Protein AF-A0A7Y3IX64-F1 (afdb_monomer_lite)

pLDDT: mean 91.42, std 7.82, range [46.12, 97.69]

Sequence (110 aa):
LGLHYGEWALLREVRLCVHGIAWIEARSVIPRRALATWARPLYRLGSQPLGALLFRMPHIKRHGLLVRQDPRGHWSRFSLFGPPDGPPIRVQETYLPALEHFLSARRTSA

Secondary structure (DSSP, 8-state):
--PPTT--EEEEEEEEEETTEEEEEEEEEEEHHHHTTTTGGGGG-TTS-HHHHHHT-TT-EEEEEEEEE-TTS-EEEEEEEE-TTSPPEEEEEEE-HHHHHHHHHHHTT-

Radius of gyration: 15.55 Å; chains: 1; bounding box: 38×29×42 Å

Foldseek 3Di:
DPDDPPFDWDWDWDFDDDPNHGFKIKIKTGGPQNCVPVCVVVVPCVPPDPVVVLVVDPQKDWPDWDWDADPVRWIKIWIWIDGPPGDTMIMIITGDVVNVVVVVVVVVVD

Structure (mmCIF, N/CA/C/O backbone):
data_AF-A0A7Y3IX64-F1
#
_entry.id   AF-A0A7Y3IX64-F1
#
loop_
_atom_site.group_PDB
_atom_site.id
_atom_site.type_symbol
_atom_site.label_atom_id
_atom_site.label_alt_id
_atom_site.label_comp_id
_atom_site.label_asym_id
_atom_site.label_entity_id
_atom_site.label_seq_id
_atom_site.pdbx_PDB_ins_code
_atom_site.Cartn_x
_atom_site.Cartn_y
_atom_site.Cartn_z
_atom_site.occupancy
_atom_site.B_iso_or_equiv
_atom_site.auth_seq_id
_atom_site.auth_comp_id
_atom_site.auth_asym_id
_atom_site.auth_atom_id
_atom_site.pdbx_PDB_model_num
ATOM 1 N N . LEU A 1 1 ? 11.810 2.850 -2.552 1.00 80.94 1 LEU A N 1
ATOM 2 C CA . LEU A 1 1 ? 11.113 3.028 -3.851 1.00 80.94 1 LEU A CA 1
ATOM 3 C C . LEU A 1 1 ? 12.060 3.249 -5.027 1.00 80.94 1 LEU A C 1
ATOM 5 O O . LEU A 1 1 ? 11.557 3.222 -6.142 1.00 80.94 1 LEU A O 1
ATOM 9 N N . GLY A 1 2 ? 13.376 3.431 -4.811 1.00 81.25 2 GLY A N 1
ATOM 10 C CA . GLY A 1 2 ? 14.352 3.687 -5.882 1.00 81.25 2 GLY A CA 1
ATOM 11 C C . GLY A 1 2 ? 13.950 4.860 -6.775 1.00 81.25 2 GLY A C 1
ATOM 12 O O . GLY A 1 2 ? 13.997 4.724 -7.989 1.00 81.25 2 GLY A O 1
ATOM 13 N N . LEU A 1 3 ? 13.429 5.922 -6.154 1.00 85.75 3 LEU A N 1
ATOM 14 C CA . LEU A 1 3 ? 13.113 7.180 -6.819 1.00 85.75 3 LEU A CA 1
ATOM 15 C C . LEU A 1 3 ? 14.343 8.076 -6.708 1.00 85.75 3 LEU A C 1
ATOM 17 O O . LEU A 1 3 ? 14.893 8.204 -5.611 1.00 85.75 3 LEU A O 1
ATOM 21 N N . HIS A 1 4 ? 14.746 8.685 -7.813 1.00 86.69 4 HIS A N 1
ATOM 22 C CA . HIS A 1 4 ? 15.762 9.729 -7.828 1.00 86.69 4 HIS A CA 1
ATOM 23 C C . HIS A 1 4 ? 15.120 11.100 -7.585 1.00 86.69 4 HIS A C 1
ATOM 25 O O . HIS A 1 4 ? 13.919 11.298 -7.789 1.00 86.69 4 HIS A O 1
ATOM 31 N N . TYR A 1 5 ? 15.921 12.058 -7.119 1.00 88.44 5 TYR A N 1
ATOM 32 C CA . TYR A 1 5 ? 15.458 13.433 -6.958 1.00 88.44 5 TYR A CA 1
ATOM 33 C C . TYR A 1 5 ? 14.954 13.985 -8.302 1.00 88.44 5 TYR A C 1
ATOM 35 O O . TYR A 1 5 ? 15.583 13.772 -9.336 1.00 88.44 5 TYR A O 1
ATOM 43 N N . GLY A 1 6 ? 13.800 14.658 -8.290 1.00 88.06 6 GLY A N 1
ATOM 44 C CA . GLY A 1 6 ? 13.149 15.176 -9.499 1.00 88.06 6 GLY A CA 1
ATOM 45 C C . GLY A 1 6 ? 12.316 14.155 -10.287 1.00 88.06 6 GLY A C 1
ATOM 46 O O . GLY A 1 6 ? 11.686 14.526 -11.277 1.00 88.06 6 GLY A O 1
ATOM 47 N N . GLU A 1 7 ? 12.253 12.885 -9.869 1.00 90.06 7 GLU A N 1
ATOM 48 C CA . GLU A 1 7 ? 11.381 11.909 -10.524 1.00 90.06 7 GLU A CA 1
ATOM 49 C C . GLU A 1 7 ? 9.913 12.038 -10.109 1.00 90.06 7 GLU A C 1
ATOM 51 O O . GLU A 1 7 ? 9.563 12.125 -8.930 1.00 90.06 7 GLU A O 1
ATOM 56 N N . TRP A 1 8 ? 9.031 11.936 -11.103 1.00 91.44 8 TRP A N 1
ATOM 57 C CA . TRP A 1 8 ? 7.590 11.910 -10.894 1.00 91.44 8 TRP A CA 1
ATOM 58 C C . TRP A 1 8 ? 7.096 10.527 -10.454 1.00 91.44 8 TRP A C 1
ATOM 60 O O . TRP A 1 8 ? 7.500 9.480 -10.975 1.00 91.44 8 TRP A O 1
ATOM 70 N N . ALA A 1 9 ? 6.136 10.532 -9.536 1.00 94.69 9 ALA A N 1
ATOM 71 C CA . ALA A 1 9 ? 5.359 9.364 -9.154 1.00 94.69 9 ALA A CA 1
ATOM 72 C C . ALA A 1 9 ? 3.877 9.735 -9.121 1.00 94.69 9 ALA A C 1
ATOM 74 O O . ALA A 1 9 ? 3.512 10.831 -8.698 1.00 94.69 9 ALA A O 1
ATOM 75 N N . LEU A 1 10 ? 3.017 8.806 -9.532 1.00 94.00 10 LEU A N 1
ATOM 76 C CA . LEU A 1 10 ? 1.588 8.950 -9.310 1.00 94.00 10 LEU A CA 1
ATOM 77 C C . LEU A 1 10 ? 1.305 8.722 -7.828 1.00 94.00 10 LEU A C 1
ATOM 79 O O . LEU A 1 10 ? 1.637 7.672 -7.267 1.00 94.00 10 LEU A O 1
ATOM 83 N N . LEU A 1 11 ? 0.657 9.706 -7.220 1.00 94.56 11 LEU A N 1
ATOM 84 C CA . LEU A 1 11 ? 0.083 9.586 -5.898 1.00 94.56 11 LEU A CA 1
ATOM 85 C C . LEU A 1 11 ? -1.408 9.279 -6.028 1.00 94.56 11 LEU A C 1
ATOM 87 O O . LEU A 1 11 ? -2.131 9.987 -6.723 1.00 94.56 11 LEU A O 1
ATOM 91 N N . ARG A 1 12 ? -1.869 8.236 -5.340 1.00 93.38 12 ARG A N 1
ATOM 92 C CA . ARG A 1 12 ? -3.288 7.886 -5.272 1.00 93.38 12 ARG A CA 1
ATOM 93 C C . ARG A 1 12 ? -3.729 7.781 -3.820 1.00 93.38 12 ARG A C 1
ATOM 95 O O . ARG A 1 12 ? -3.211 6.940 -3.088 1.00 93.38 12 ARG A O 1
ATOM 102 N N . GLU A 1 13 ? -4.712 8.583 -3.438 1.00 95.19 13 GLU A N 1
ATOM 103 C CA . GLU A 1 13 ? -5.317 8.591 -2.104 1.00 95.19 13 GLU A CA 1
ATOM 104 C C . GLU A 1 13 ? -6.782 8.177 -2.198 1.00 95.19 13 GLU A C 1
ATOM 106 O O . GLU A 1 13 ? -7.505 8.648 -3.073 1.00 95.19 13 GLU A O 1
ATOM 111 N N . VAL A 1 14 ? -7.216 7.271 -1.324 1.00 94.81 14 VAL A N 1
ATOM 112 C CA . VAL A 1 14 ? -8.620 6.862 -1.218 1.00 94.81 14 VAL A CA 1
ATOM 113 C C . VAL A 1 14 ? -9.028 6.587 0.210 1.00 94.81 14 VAL A C 1
ATOM 115 O O . VAL A 1 14 ? -8.202 6.274 1.065 1.00 94.81 14 VAL A O 1
ATOM 118 N N . ARG A 1 15 ? -10.340 6.622 0.423 1.00 95.38 15 ARG A N 1
ATOM 119 C CA . ARG A 1 15 ? -10.992 6.130 1.627 1.00 95.38 15 ARG A CA 1
ATOM 120 C C . ARG A 1 15 ? -11.770 4.868 1.299 1.00 95.38 15 ARG A C 1
ATOM 122 O O . ARG A 1 15 ? -12.501 4.833 0.312 1.00 95.38 15 ARG A O 1
ATOM 129 N N . LEU A 1 16 ? -11.594 3.836 2.114 1.00 94.25 16 LEU A N 1
ATOM 130 C CA . LEU A 1 16 ? -12.454 2.662 2.097 1.00 94.25 16 LEU A CA 1
ATOM 131 C C . LEU A 1 16 ? -13.518 2.891 3.162 1.00 94.25 16 LEU A C 1
ATOM 133 O O . LEU A 1 16 ? -13.191 3.007 4.346 1.00 94.25 16 LEU A O 1
ATOM 137 N N . CYS A 1 17 ? -14.768 3.003 2.723 1.00 95.06 17 CYS A N 1
ATOM 138 C CA . CYS A 1 17 ? -15.886 3.351 3.585 1.00 95.06 17 CYS A CA 1
ATOM 139 C C . CYS A 1 17 ? -16.840 2.170 3.770 1.00 95.06 17 CYS A C 1
ATOM 141 O O . CYS A 1 17 ? -17.117 1.436 2.823 1.00 95.06 17 CYS A O 1
ATOM 143 N N . VAL A 1 18 ? -17.395 2.047 4.973 1.00 95.44 18 VAL A N 1
ATOM 144 C CA . VAL A 1 18 ? -18.517 1.160 5.297 1.00 95.44 18 VAL A CA 1
ATOM 145 C C . VAL A 1 18 ? -19.669 2.052 5.748 1.00 95.44 18 VAL A C 1
ATOM 147 O O . VAL A 1 18 ? -19.487 2.889 6.627 1.00 95.44 18 VAL A O 1
ATOM 150 N N . HIS A 1 19 ? -20.830 1.931 5.099 1.00 95.25 19 HIS A N 1
ATOM 151 C CA . HIS A 1 19 ? -21.991 2.808 5.329 1.00 95.25 19 HIS A CA 1
ATOM 152 C C . HIS A 1 19 ? -21.650 4.313 5.294 1.00 95.25 19 HIS A C 1
ATOM 154 O O . HIS A 1 19 ? -22.109 5.091 6.121 1.00 95.25 19 HIS A O 1
ATOM 160 N N . GLY A 1 20 ? -20.792 4.727 4.355 1.00 95.38 20 GLY A N 1
ATOM 161 C CA . GLY A 1 20 ? -20.357 6.124 4.216 1.00 95.38 20 GLY A CA 1
ATOM 162 C C . GLY A 1 20 ? -19.299 6.583 5.228 1.00 95.38 20 GLY A C 1
ATOM 163 O O . GLY A 1 20 ? -18.712 7.646 5.045 1.00 95.38 20 GLY A O 1
ATOM 164 N N . ILE A 1 21 ? -18.978 5.772 6.239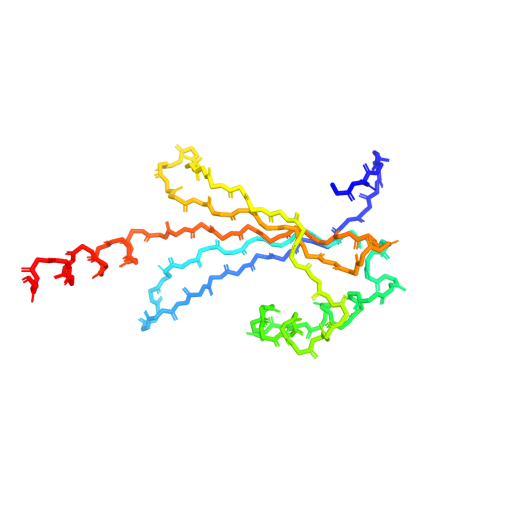 1.00 97.19 21 ILE A N 1
ATOM 165 C CA . ILE A 1 21 ? -17.966 6.082 7.252 1.00 97.19 21 ILE A CA 1
ATOM 166 C C . ILE A 1 21 ? -16.620 5.528 6.796 1.00 97.19 21 ILE A C 1
ATOM 168 O O . ILE A 1 21 ? -16.505 4.343 6.487 1.00 97.19 21 ILE A O 1
ATOM 172 N N . ALA A 1 22 ? -15.587 6.367 6.767 1.00 96.69 22 ALA A N 1
ATOM 173 C CA . ALA A 1 22 ? -14.242 5.941 6.401 1.00 96.69 22 ALA A CA 1
ATOM 174 C C . ALA A 1 22 ? -13.643 5.033 7.483 1.00 96.69 22 ALA A C 1
ATOM 176 O O . ALA A 1 22 ? -13.584 5.392 8.657 1.00 96.69 22 ALA A O 1
ATOM 177 N N . TRP A 1 23 ? -13.184 3.855 7.071 1.00 97.56 23 TRP A N 1
ATOM 178 C CA . TRP A 1 23 ? -12.533 2.875 7.942 1.00 97.56 23 TRP A CA 1
ATOM 179 C C . TRP A 1 23 ? -11.029 2.817 7.697 1.00 97.56 23 TRP A C 1
ATOM 181 O O . TRP A 1 23 ? -10.258 2.573 8.622 1.00 97.56 23 TRP A O 1
ATOM 191 N N . ILE A 1 24 ? -10.607 3.045 6.451 1.00 96.62 24 ILE A N 1
ATOM 192 C CA . ILE A 1 24 ? -9.199 3.019 6.052 1.00 96.62 24 ILE A CA 1
ATOM 193 C C . ILE A 1 24 ? -8.922 4.203 5.129 1.00 96.62 24 ILE A C 1
ATOM 195 O O . ILE A 1 24 ? -9.616 4.386 4.128 1.00 96.62 24 ILE A O 1
ATOM 199 N N . GLU A 1 25 ? -7.877 4.969 5.431 1.00 96.31 25 GLU A N 1
ATOM 200 C CA . GLU A 1 25 ? -7.235 5.899 4.500 1.00 96.31 25 GLU A CA 1
ATOM 201 C C . GLU A 1 25 ? -6.054 5.191 3.834 1.00 96.31 25 GLU A C 1
ATOM 203 O O . GLU A 1 25 ? -5.094 4.800 4.498 1.00 96.31 25 GLU A O 1
ATOM 208 N N . ALA A 1 26 ? -6.114 5.002 2.516 1.00 95.94 26 ALA A N 1
ATOM 209 C CA . ALA A 1 26 ? -5.062 4.331 1.765 1.00 95.94 26 ALA A CA 1
ATOM 210 C C . ALA A 1 26 ? -4.346 5.300 0.822 1.00 95.94 26 ALA A C 1
ATOM 212 O O . ALA A 1 26 ? -4.972 5.984 0.011 1.00 95.94 26 ALA A O 1
ATOM 213 N N . ARG A 1 27 ? -3.012 5.306 0.889 1.00 95.94 27 ARG A N 1
ATOM 214 C CA . ARG A 1 27 ? -2.124 6.122 0.056 1.00 95.94 27 ARG A CA 1
ATOM 215 C C . ARG A 1 27 ? -1.170 5.224 -0.712 1.00 95.94 27 ARG A C 1
ATOM 217 O O . ARG A 1 27 ? -0.382 4.491 -0.122 1.00 95.94 27 ARG A O 1
ATOM 224 N N . SER A 1 28 ? -1.195 5.308 -2.034 1.00 95.50 28 SER A N 1
ATOM 225 C CA . SER A 1 28 ? -0.285 4.564 -2.904 1.00 95.50 28 SER A CA 1
ATOM 226 C C . SER A 1 28 ? 0.651 5.505 -3.646 1.00 95.50 28 SER A C 1
ATOM 228 O O . SER A 1 28 ? 0.210 6.513 -4.189 1.00 95.50 28 SER A O 1
ATOM 230 N N . VAL A 1 29 ? 1.942 5.173 -3.663 1.00 95.81 29 VAL A N 1
ATOM 231 C CA . VAL A 1 29 ? 2.966 5.887 -4.437 1.00 95.81 29 VAL A CA 1
ATOM 232 C C . VAL A 1 29 ? 3.456 4.952 -5.528 1.00 95.81 29 VAL A C 1
ATOM 234 O O . VAL A 1 29 ? 4.012 3.890 -5.233 1.00 95.81 29 VAL A O 1
ATOM 237 N N . ILE A 1 30 ? 3.236 5.349 -6.777 1.00 95.19 30 ILE A N 1
ATOM 238 C CA . ILE A 1 30 ? 3.496 4.536 -7.962 1.00 95.19 30 ILE A CA 1
ATOM 239 C C . ILE A 1 30 ? 4.540 5.268 -8.818 1.00 95.19 30 ILE A C 1
ATOM 241 O O . ILE A 1 30 ? 4.199 6.226 -9.514 1.00 95.19 30 ILE A O 1
ATOM 245 N N . PRO A 1 31 ? 5.818 4.854 -8.769 1.00 95.31 31 PRO A N 1
ATOM 246 C CA . PRO A 1 31 ? 6.871 5.453 -9.585 1.00 95.31 31 PRO A CA 1
ATOM 247 C C . PRO A 1 31 ? 6.537 5.436 -11.081 1.00 95.31 31 PRO A C 1
ATOM 249 O O . PRO A 1 31 ? 5.999 4.442 -11.576 1.00 95.31 31 PRO A O 1
ATOM 252 N N . ARG A 1 32 ? 6.942 6.468 -11.835 1.00 93.75 32 ARG A N 1
ATOM 253 C CA . ARG A 1 32 ? 6.785 6.503 -13.305 1.00 93.75 32 ARG A CA 1
ATOM 254 C C . ARG A 1 32 ? 7.346 5.251 -13.988 1.00 93.75 32 ARG A C 1
ATOM 256 O O . ARG A 1 32 ? 6.720 4.711 -14.892 1.00 93.75 32 ARG A O 1
ATOM 263 N N . ARG A 1 33 ? 8.481 4.738 -13.508 1.00 93.00 33 ARG A N 1
ATOM 264 C CA . ARG A 1 33 ? 9.093 3.482 -13.979 1.00 93.00 33 ARG A CA 1
ATOM 265 C C . ARG A 1 33 ? 8.205 2.242 -13.786 1.00 93.00 33 ARG A C 1
ATOM 267 O O . ARG A 1 33 ? 8.205 1.352 -14.631 1.00 93.00 33 ARG A O 1
ATOM 274 N N . ALA A 1 34 ? 7.405 2.193 -12.719 1.00 94.06 34 ALA A N 1
ATOM 275 C CA . ALA A 1 34 ? 6.410 1.136 -12.538 1.00 94.06 34 ALA A CA 1
ATOM 276 C C . ALA A 1 34 ? 5.228 1.333 -13.498 1.00 94.06 34 ALA A C 1
ATOM 278 O O . ALA A 1 34 ? 4.793 0.374 -14.131 1.00 94.06 34 ALA A O 1
ATOM 279 N N . LEU A 1 35 ? 4.746 2.573 -13.667 1.00 92.88 35 LEU A N 1
ATOM 280 C CA . LEU A 1 35 ? 3.676 2.902 -14.624 1.00 92.88 35 LEU A CA 1
ATOM 281 C C . LEU A 1 35 ? 4.050 2.583 -16.076 1.00 92.88 35 LEU A C 1
ATOM 283 O O . LEU A 1 35 ? 3.182 2.208 -16.857 1.00 92.88 35 LEU A O 1
ATOM 287 N N . ALA A 1 36 ? 5.327 2.727 -16.429 1.00 92.25 36 ALA A N 1
ATOM 288 C CA . ALA A 1 36 ? 5.852 2.389 -17.749 1.00 92.25 36 ALA A CA 1
ATOM 289 C C . ALA A 1 36 ? 5.957 0.871 -17.993 1.00 92.25 36 ALA A C 1
ATOM 291 O O . ALA A 1 36 ? 6.178 0.454 -19.124 1.00 92.25 36 ALA A O 1
ATOM 292 N N . THR A 1 37 ? 5.810 0.052 -16.948 1.00 92.69 37 THR A N 1
ATOM 293 C CA . THR A 1 37 ? 5.956 -1.406 -17.005 1.00 92.69 37 THR A CA 1
ATOM 294 C C . THR A 1 37 ? 4.683 -2.088 -16.491 1.00 92.69 37 THR A C 1
ATOM 296 O O . THR A 1 37 ? 3.612 -1.953 -17.084 1.00 92.69 37 THR A O 1
ATOM 299 N N . TRP A 1 38 ? 4.767 -2.814 -15.378 1.00 92.88 38 TRP A N 1
ATOM 300 C CA . TRP A 1 38 ? 3.702 -3.675 -14.869 1.00 92.88 38 TRP A CA 1
ATOM 301 C C . TRP A 1 38 ? 2.530 -2.897 -14.249 1.00 92.88 38 TRP A C 1
ATOM 303 O O . TRP A 1 38 ? 1.402 -3.383 -14.231 1.00 92.88 38 TRP A O 1
ATOM 313 N N . ALA A 1 39 ? 2.765 -1.674 -13.760 1.00 93.44 39 ALA A N 1
ATOM 314 C CA . ALA A 1 39 ? 1.756 -0.884 -13.058 1.00 93.44 39 ALA A CA 1
ATOM 315 C C . ALA A 1 39 ? 0.934 0.029 -13.982 1.00 93.44 39 ALA A C 1
ATOM 317 O O . ALA A 1 39 ? 0.121 0.814 -13.491 1.00 93.44 39 ALA A O 1
ATOM 318 N N . ARG A 1 40 ? 1.084 -0.071 -15.312 1.00 91.00 40 ARG A N 1
ATOM 319 C CA . ARG A 1 40 ? 0.285 0.704 -16.280 1.00 91.00 40 ARG A CA 1
ATOM 320 C C . ARG A 1 40 ? -1.233 0.616 -16.037 1.00 91.00 40 ARG A C 1
ATOM 322 O O . ARG A 1 40 ? -1.883 1.663 -16.078 1.00 91.00 40 ARG A O 1
ATOM 329 N N . PRO A 1 41 ? -1.819 -0.560 -15.719 1.00 90.00 41 PRO A N 1
ATOM 330 C CA . PRO A 1 41 ? -3.251 -0.660 -15.429 1.00 90.00 41 PRO A CA 1
ATOM 331 C C . PRO A 1 41 ? -3.686 0.137 -14.191 1.00 90.00 41 PRO A C 1
ATOM 333 O O . PRO A 1 41 ? -4.836 0.563 -14.110 1.00 90.00 41 PRO A O 1
ATOM 336 N N . LEU A 1 42 ? -2.771 0.397 -13.245 1.00 88.06 42 LEU A N 1
ATOM 337 C CA . LEU A 1 42 ? -3.084 1.115 -12.005 1.00 88.06 42 LEU A CA 1
ATOM 338 C C . LEU A 1 42 ? -3.419 2.596 -12.250 1.00 88.06 42 LEU A C 1
ATOM 340 O O . LEU A 1 42 ? -4.083 3.218 -11.423 1.00 88.06 42 LEU A O 1
ATOM 344 N N . TYR A 1 43 ? -3.003 3.162 -13.389 1.00 84.81 43 TYR A N 1
ATOM 345 C CA . TYR A 1 43 ? -3.297 4.551 -13.754 1.00 84.81 43 TYR A CA 1
ATOM 346 C C . TYR A 1 43 ? -4.805 4.818 -13.905 1.00 84.81 43 TYR A C 1
ATOM 348 O O . TYR A 1 43 ? -5.273 5.907 -13.589 1.00 84.81 43 TYR A O 1
ATOM 356 N N . ARG A 1 44 ? -5.580 3.821 -14.357 1.00 83.88 44 ARG A N 1
ATOM 357 C CA . ARG A 1 44 ? -7.019 3.957 -14.663 1.00 83.88 44 ARG A CA 1
ATOM 358 C C . ARG A 1 44 ? -7.931 3.276 -13.641 1.00 83.88 44 ARG A C 1
ATOM 360 O O . ARG A 1 44 ? -9.075 2.977 -13.957 1.00 83.88 44 ARG A O 1
ATOM 367 N N . LEU A 1 45 ? -7.442 3.033 -12.423 1.00 84.62 45 LEU A N 1
ATOM 368 C CA . LEU A 1 45 ? -8.204 2.331 -11.380 1.00 84.62 45 LEU A CA 1
ATOM 369 C C . LEU A 1 45 ? -9.545 3.002 -11.052 1.00 84.62 45 LEU A C 1
ATOM 371 O O . LEU A 1 45 ? -10.500 2.311 -10.714 1.00 84.62 45 LEU A O 1
ATOM 375 N N . GLY A 1 46 ? -9.627 4.335 -11.109 1.00 84.81 46 GLY A N 1
ATOM 376 C CA . GLY A 1 46 ? -10.813 5.057 -10.645 1.00 84.81 46 GLY A CA 1
ATOM 377 C C . GLY A 1 46 ? -11.201 4.623 -9.224 1.00 84.81 46 GLY A C 1
ATOM 378 O O . GLY A 1 46 ? -10.357 4.602 -8.316 1.00 84.81 46 GLY A O 1
ATOM 379 N N . SER A 1 47 ? -12.461 4.217 -9.058 1.00 84.25 47 SER A N 1
ATOM 380 C CA . SER A 1 47 ? -13.023 3.695 -7.805 1.00 84.25 47 SER A CA 1
ATOM 381 C C . SER A 1 47 ? -12.689 2.225 -7.518 1.00 84.25 47 SER A C 1
ATOM 383 O O . SER A 1 47 ? -13.003 1.740 -6.431 1.00 84.25 47 SER A O 1
ATOM 385 N N . GLN A 1 48 ? -12.033 1.503 -8.434 1.00 85.25 48 GLN A N 1
ATOM 386 C CA . GLN A 1 48 ? -11.663 0.110 -8.194 1.00 85.25 48 GLN A CA 1
ATOM 387 C C . GLN A 1 48 ? -10.608 -0.004 -7.076 1.00 85.25 48 GLN A C 1
ATOM 389 O O . GLN A 1 48 ? -9.667 0.801 -7.016 1.00 85.25 48 GLN A O 1
ATOM 394 N N . PRO A 1 49 ? -10.715 -1.012 -6.190 1.00 84.69 49 PRO A N 1
ATOM 395 C CA . PRO A 1 49 ? -9.711 -1.253 -5.163 1.00 84.69 49 PRO A CA 1
ATOM 396 C C . PRO A 1 49 ? -8.374 -1.670 -5.778 1.00 84.69 49 PRO A C 1
ATOM 398 O O . PRO A 1 49 ? -8.297 -2.642 -6.528 1.00 84.69 49 PRO A O 1
ATOM 401 N N . LEU A 1 50 ? -7.295 -0.990 -5.386 1.00 89.56 50 LEU A N 1
ATOM 402 C CA . LEU A 1 50 ? -5.940 -1.323 -5.830 1.00 89.56 50 LEU A CA 1
ATOM 403 C C . LEU A 1 50 ? -5.585 -2.794 -5.547 1.00 89.56 50 LEU A C 1
ATOM 405 O O . LEU A 1 50 ? -5.062 -3.479 -6.422 1.00 89.56 50 LEU A O 1
ATOM 409 N N . GLY A 1 51 ? -5.898 -3.287 -4.343 1.00 86.44 51 GLY A N 1
ATOM 410 C CA . GLY A 1 51 ? -5.591 -4.662 -3.936 1.00 86.44 51 GLY A CA 1
ATOM 411 C C . GLY A 1 51 ? -6.227 -5.716 -4.844 1.00 86.44 51 GLY A C 1
ATOM 412 O O . GLY A 1 51 ? -5.566 -6.684 -5.202 1.00 86.44 51 GLY A O 1
ATOM 413 N N . ALA A 1 52 ? -7.463 -5.488 -5.303 1.00 85.19 52 ALA A N 1
ATOM 414 C CA . ALA A 1 52 ? -8.149 -6.410 -6.208 1.00 85.19 52 ALA A CA 1
ATOM 415 C C . ALA A 1 52 ? -7.400 -6.574 -7.540 1.00 85.19 52 ALA A C 1
ATOM 417 O O . ALA A 1 52 ? -7.364 -7.665 -8.102 1.00 85.19 52 ALA A O 1
ATOM 418 N N . LEU A 1 53 ? -6.768 -5.506 -8.032 1.00 88.25 53 LEU A N 1
ATOM 419 C CA . LEU A 1 53 ? -5.971 -5.553 -9.252 1.00 88.25 53 LEU A CA 1
ATOM 420 C C . LEU A 1 53 ? -4.594 -6.186 -9.010 1.00 88.25 53 LEU A C 1
ATOM 422 O O . LEU A 1 53 ? -4.179 -7.036 -9.792 1.00 88.25 53 LEU A O 1
ATOM 426 N N . LEU A 1 54 ? -3.923 -5.839 -7.905 1.00 91.44 54 LEU A N 1
ATOM 427 C CA . LEU A 1 54 ? -2.631 -6.432 -7.537 1.00 91.44 54 LEU A CA 1
ATOM 428 C C . LEU A 1 54 ? -2.728 -7.952 -7.359 1.00 91.44 54 LEU A C 1
ATOM 430 O O . LEU A 1 54 ? -1.876 -8.680 -7.855 1.00 91.44 54 LEU A O 1
ATOM 434 N N . PHE A 1 55 ? -3.777 -8.443 -6.695 1.00 87.69 55 PHE A N 1
ATOM 435 C CA . PHE A 1 55 ? -3.945 -9.875 -6.418 1.00 87.69 55 PHE A CA 1
ATOM 436 C C . PHE A 1 55 ? -4.332 -10.698 -7.649 1.00 87.69 55 PHE A C 1
ATOM 438 O O . PHE A 1 55 ? -4.177 -11.915 -7.644 1.00 87.69 55 PHE A O 1
ATOM 445 N N . ARG A 1 56 ? -4.783 -10.045 -8.726 1.00 89.31 56 ARG A N 1
ATOM 446 C CA . ARG A 1 56 ? -5.023 -10.687 -10.026 1.00 89.31 56 ARG A CA 1
ATOM 447 C C . ARG A 1 56 ? -3.759 -10.810 -10.879 1.00 89.31 56 ARG A C 1
ATOM 449 O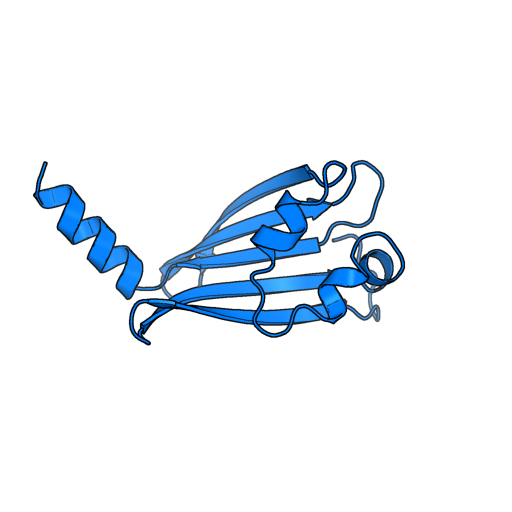 O . ARG A 1 56 ? -3.804 -11.459 -11.919 1.00 89.31 56 ARG A O 1
ATOM 456 N N . MET A 1 57 ? -2.648 -10.192 -10.476 1.00 91.00 57 MET A N 1
ATOM 457 C CA . MET A 1 57 ? -1.379 -10.236 -11.203 1.00 91.00 57 MET A CA 1
ATOM 458 C C . MET A 1 57 ? -0.444 -11.277 -10.555 1.00 91.00 57 MET A C 1
ATOM 460 O O . MET A 1 57 ? 0.186 -10.977 -9.542 1.00 91.00 57 MET A O 1
ATOM 464 N N . PRO A 1 58 ? -0.295 -12.494 -11.116 1.00 88.94 58 PRO A N 1
ATOM 465 C CA . PRO A 1 58 ? 0.401 -13.604 -10.442 1.00 88.94 58 PRO A CA 1
ATOM 466 C C . PRO A 1 58 ? 1.906 -13.368 -10.228 1.00 88.94 58 PRO A C 1
ATOM 468 O O . PRO A 1 58 ? 2.510 -13.934 -9.313 1.00 88.94 58 PRO A O 1
ATOM 471 N N . HIS A 1 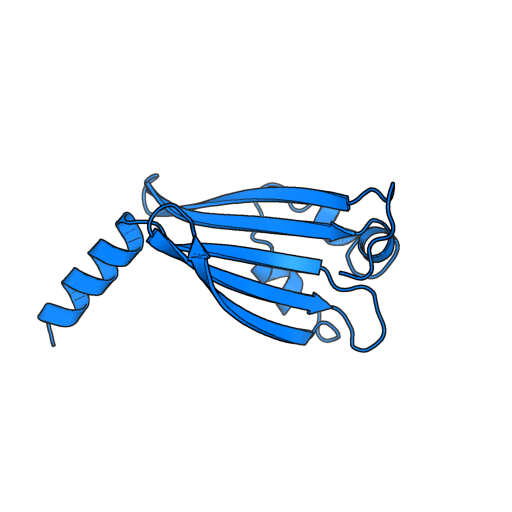59 ? 2.508 -12.512 -11.056 1.00 90.25 59 HIS A N 1
ATOM 472 C CA . HIS A 1 59 ? 3.919 -12.133 -10.990 1.00 90.25 59 HIS A CA 1
ATOM 473 C C . HIS A 1 59 ? 4.202 -11.031 -9.956 1.00 90.25 59 HIS A C 1
ATOM 475 O O . HIS A 1 59 ? 5.365 -10.741 -9.689 1.00 90.25 59 HIS A O 1
ATOM 481 N N . ILE A 1 60 ? 3.173 -10.417 -9.361 1.00 94.88 60 ILE A N 1
ATOM 482 C CA . ILE A 1 60 ? 3.332 -9.380 -8.339 1.00 94.88 60 ILE A CA 1
ATOM 483 C C . ILE A 1 60 ? 3.408 -10.027 -6.961 1.00 94.88 60 ILE A C 1
ATOM 485 O O . ILE A 1 60 ? 2.553 -10.822 -6.571 1.00 94.88 60 ILE A O 1
ATOM 489 N N . LYS A 1 61 ? 4.439 -9.662 -6.200 1.00 94.12 61 LYS A N 1
ATOM 490 C CA . LYS A 1 61 ? 4.667 -10.129 -4.833 1.00 94.12 61 LYS A CA 1
ATOM 491 C C . LYS A 1 61 ? 4.706 -8.952 -3.870 1.00 94.12 61 LYS A C 1
ATOM 493 O O . LYS A 1 61 ? 4.976 -7.812 -4.252 1.00 94.12 61 LYS A O 1
ATOM 498 N N . ARG A 1 62 ? 4.407 -9.244 -2.603 1.00 94.50 62 ARG A N 1
ATOM 499 C CA . ARG A 1 62 ? 4.646 -8.321 -1.494 1.00 94.50 62 ARG A CA 1
ATOM 500 C C . ARG A 1 62 ? 6.065 -8.551 -0.989 1.00 94.50 62 ARG A C 1
ATOM 502 O O . ARG A 1 62 ? 6.363 -9.644 -0.523 1.00 94.50 62 ARG A O 1
ATOM 509 N N . HIS A 1 63 ? 6.898 -7.519 -1.055 1.00 90.81 63 HIS A N 1
ATOM 510 C CA . HIS A 1 63 ? 8.328 -7.600 -0.723 1.00 90.81 63 HIS A CA 1
ATOM 511 C C . HIS A 1 63 ? 8.649 -7.184 0.712 1.00 90.81 63 HIS A C 1
ATOM 513 O O . HIS A 1 63 ? 9.692 -7.531 1.247 1.00 90.81 63 HIS A O 1
ATOM 519 N N . GLY A 1 64 ? 7.757 -6.433 1.354 1.00 88.44 64 GLY A N 1
ATOM 520 C CA . GLY A 1 64 ? 7.956 -5.986 2.726 1.00 88.44 64 GLY A CA 1
ATOM 521 C C . GLY A 1 64 ? 6.670 -5.469 3.345 1.00 88.44 64 GLY A C 1
ATOM 522 O O . GLY A 1 64 ? 5.761 -5.044 2.626 1.00 88.44 64 GLY A O 1
ATOM 523 N N . LEU A 1 65 ? 6.616 -5.523 4.674 1.00 94.88 65 LEU A N 1
ATOM 524 C CA . LEU A 1 65 ? 5.539 -4.999 5.501 1.00 94.88 65 LEU A CA 1
ATOM 525 C C . LEU A 1 65 ? 6.156 -4.285 6.705 1.00 94.88 65 LEU A C 1
ATOM 527 O O . LEU A 1 65 ? 6.891 -4.892 7.475 1.00 94.88 65 LEU A O 1
ATOM 531 N N . LEU A 1 66 ? 5.830 -3.009 6.870 1.00 97.12 66 LEU A N 1
ATOM 532 C CA . LEU A 1 66 ? 6.139 -2.233 8.065 1.00 97.12 66 LEU A CA 1
ATOM 533 C C . LEU A 1 66 ? 4.826 -1.824 8.725 1.00 97.12 66 LEU A C 1
ATOM 535 O O . LEU A 1 66 ? 3.899 -1.401 8.035 1.00 97.12 66 LEU A O 1
ATOM 539 N N . VAL A 1 67 ? 4.766 -1.900 10.049 1.00 97.69 67 VAL A N 1
ATOM 540 C CA . VAL A 1 67 ? 3.641 -1.399 10.841 1.00 97.69 67 VAL A CA 1
ATOM 541 C C . VAL A 1 67 ? 4.159 -0.328 11.788 1.00 97.69 67 VAL A C 1
ATOM 543 O O . VAL A 1 67 ? 5.191 -0.511 12.424 1.00 97.69 67 VAL A O 1
ATOM 546 N N . ARG A 1 68 ? 3.463 0.806 11.849 1.00 97.44 68 ARG A N 1
ATOM 547 C CA . ARG A 1 68 ? 3.757 1.906 12.775 1.00 97.44 68 ARG A CA 1
ATOM 548 C C . ARG A 1 68 ? 2.521 2.766 12.979 1.00 97.44 68 ARG A C 1
ATOM 550 O O . ARG A 1 68 ? 1.615 2.737 12.149 1.00 97.44 68 ARG A O 1
ATOM 557 N N . GLN A 1 69 ? 2.518 3.579 14.023 1.00 96.69 69 GLN A N 1
ATOM 558 C CA . GLN A 1 69 ? 1.527 4.638 14.158 1.00 96.69 69 GLN A CA 1
ATOM 559 C C . GLN A 1 69 ? 1.913 5.857 13.306 1.00 96.69 69 GLN A C 1
ATOM 561 O O . GLN A 1 69 ? 3.097 6.129 13.060 1.00 96.69 69 GLN A O 1
ATOM 566 N N . ASP A 1 70 ? 0.906 6.555 12.786 1.00 93.12 70 ASP A N 1
ATOM 567 C CA . ASP A 1 70 ? 1.075 7.894 12.225 1.00 93.12 70 ASP A CA 1
ATOM 568 C C . ASP A 1 70 ? 1.118 8.949 13.359 1.00 93.12 70 ASP A C 1
ATOM 570 O O . ASP A 1 70 ? 0.888 8.611 14.521 1.00 93.12 70 ASP A O 1
ATOM 574 N N . PRO A 1 71 ? 1.417 10.229 13.069 1.00 94.44 71 PRO A N 1
ATOM 575 C CA . PRO A 1 71 ? 1.450 11.275 14.098 1.00 94.44 71 PRO A CA 1
ATOM 576 C C . PRO A 1 71 ? 0.117 11.523 14.822 1.00 94.44 71 PRO A C 1
ATOM 578 O O . PRO A 1 71 ? 0.107 12.188 15.851 1.00 94.44 71 PRO A O 1
ATOM 581 N N . ARG A 1 72 ? -1.004 11.013 14.294 1.00 95.00 72 ARG A N 1
ATOM 582 C CA . ARG A 1 72 ? -2.333 11.090 14.917 1.00 95.00 72 ARG A CA 1
ATOM 583 C C . ARG A 1 72 ? -2.598 9.896 15.846 1.00 95.00 72 ARG A C 1
ATOM 585 O O . ARG A 1 72 ? -3.665 9.818 16.442 1.00 95.00 72 ARG A O 1
ATOM 592 N N . GLY A 1 73 ? -1.648 8.963 15.962 1.00 95.56 73 GLY A N 1
ATOM 593 C CA . GLY A 1 73 ? -1.771 7.745 16.763 1.00 95.56 73 GLY A CA 1
ATOM 594 C C . GLY A 1 73 ? -2.453 6.581 16.039 1.00 95.56 73 GLY A C 1
ATOM 595 O O . GLY A 1 73 ? -2.608 5.512 16.627 1.00 95.56 73 GLY A O 1
ATOM 596 N N . HIS A 1 74 ? -2.825 6.738 14.765 1.00 96.12 74 HIS A N 1
ATOM 597 C CA . HIS A 1 74 ? -3.520 5.696 14.013 1.00 96.12 74 HIS A CA 1
ATOM 598 C C . HIS A 1 74 ? -2.554 4.627 13.519 1.00 96.12 74 HIS A C 1
ATOM 600 O O . HIS A 1 74 ? -1.516 4.930 12.914 1.00 96.12 74 HIS A O 1
ATOM 606 N N . TRP A 1 75 ? -2.920 3.358 13.694 1.00 97.12 75 TRP A N 1
ATOM 607 C CA . TRP A 1 75 ? -2.140 2.259 13.141 1.00 97.12 75 TRP A CA 1
ATOM 608 C C . TRP A 1 75 ? -2.094 2.336 11.620 1.00 97.12 75 TRP A C 1
ATOM 610 O O . TRP A 1 75 ? -3.104 2.510 10.943 1.00 97.12 75 TRP A O 1
ATOM 620 N N . SER A 1 76 ? -0.896 2.190 11.067 1.00 97.62 76 SER A N 1
ATOM 621 C CA . SER A 1 76 ? -0.658 2.211 9.632 1.00 97.62 76 SER A CA 1
ATOM 622 C C . SER A 1 76 ? 0.238 1.057 9.222 1.00 97.62 76 SER A C 1
ATOM 624 O O . SER A 1 76 ? 1.286 0.823 9.829 1.00 97.62 7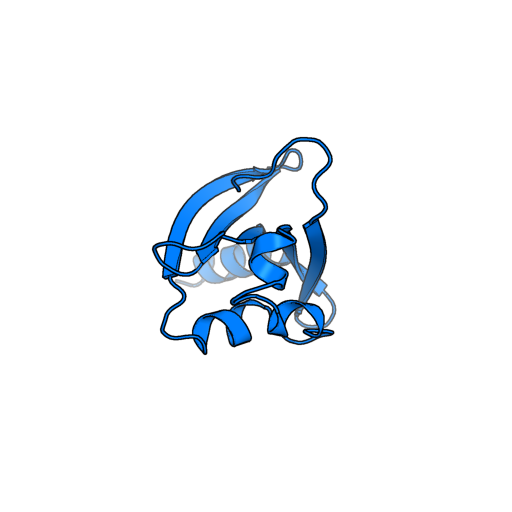6 SER A O 1
ATOM 626 N N . ARG A 1 77 ? -0.133 0.366 8.144 1.00 96.88 77 ARG A N 1
ATOM 627 C CA . ARG A 1 77 ? 0.750 -0.588 7.470 1.00 96.88 77 ARG A CA 1
ATOM 628 C C . ARG A 1 77 ? 1.289 -0.012 6.172 1.00 96.88 77 ARG A C 1
ATOM 630 O O . ARG A 1 77 ? 0.583 0.684 5.452 1.00 96.88 77 ARG A O 1
ATOM 637 N N . PHE A 1 78 ? 2.530 -0.349 5.857 1.00 97.12 78 PHE A N 1
ATOM 638 C CA . PHE A 1 78 ? 3.226 0.040 4.639 1.00 97.12 78 PHE A CA 1
ATOM 639 C C . PHE A 1 78 ? 3.721 -1.225 3.957 1.00 97.12 78 PHE A C 1
ATOM 641 O O . PHE A 1 78 ? 4.524 -1.960 4.521 1.00 97.12 78 PHE A O 1
ATOM 648 N N . SER A 1 79 ? 3.243 -1.473 2.745 1.00 96.62 79 SER A N 1
ATOM 649 C CA . SER A 1 79 ? 3.644 -2.608 1.924 1.00 96.62 79 SER A CA 1
ATOM 650 C C . SER A 1 79 ? 4.347 -2.143 0.658 1.00 96.62 79 SER A C 1
ATOM 652 O O . SER A 1 79 ? 3.977 -1.123 0.070 1.00 96.62 79 SER A O 1
ATOM 654 N N . LEU A 1 80 ? 5.337 -2.914 0.216 1.00 96.00 80 LEU A N 1
ATOM 655 C CA . LEU A 1 80 ? 5.905 -2.798 -1.126 1.00 96.00 80 LEU A CA 1
ATOM 656 C C . LEU A 1 80 ? 5.359 -3.923 -2.001 1.00 96.00 80 LEU A C 1
ATOM 658 O O . LEU A 1 80 ? 5.443 -5.086 -1.611 1.00 96.00 80 LEU A O 1
ATOM 662 N N . PHE A 1 81 ? 4.832 -3.572 -3.172 1.00 96.25 81 PHE A N 1
ATOM 663 C CA . PHE A 1 81 ? 4.346 -4.531 -4.164 1.00 96.25 81 PHE A CA 1
ATOM 664 C C . PHE A 1 81 ? 5.077 -4.346 -5.486 1.00 96.25 81 PHE A C 1
ATOM 666 O O . PHE A 1 81 ? 5.260 -3.217 -5.937 1.00 96.25 81 PHE A O 1
ATOM 673 N N . GLY A 1 82 ? 5.464 -5.443 -6.122 1.00 95.69 82 GLY A N 1
ATOM 674 C CA . GLY A 1 82 ? 6.052 -5.425 -7.456 1.00 95.69 82 GLY A CA 1
ATOM 675 C C . GLY A 1 82 ? 6.477 -6.816 -7.914 1.00 95.69 82 GLY A C 1
ATOM 676 O O . GLY A 1 82 ? 6.400 -7.767 -7.133 1.00 95.69 82 GLY A O 1
ATOM 677 N N . PRO A 1 83 ? 6.921 -6.959 -9.167 1.00 94.75 83 PRO A N 1
ATOM 678 C CA . PRO A 1 83 ? 7.623 -8.158 -9.606 1.00 94.75 83 PRO A CA 1
ATOM 679 C C . PRO A 1 83 ? 8.983 -8.279 -8.884 1.00 94.75 83 PRO A C 1
ATOM 681 O O . PRO A 1 83 ? 9.434 -7.287 -8.301 1.00 94.75 83 PRO A O 1
ATOM 684 N N . PRO A 1 84 ? 9.629 -9.460 -8.890 1.00 91.44 84 PRO A N 1
ATOM 685 C CA . PRO A 1 84 ? 10.916 -9.681 -8.219 1.00 91.44 84 PRO A CA 1
ATOM 686 C C . PRO A 1 84 ? 12.003 -8.669 -8.612 1.00 91.44 84 PRO A C 1
ATOM 688 O O . PRO A 1 84 ? 12.583 -8.038 -7.735 1.00 91.44 84 PRO A O 1
ATOM 691 N N . ASP A 1 85 ? 12.174 -8.424 -9.913 1.00 89.19 85 ASP A N 1
ATOM 692 C CA . ASP A 1 85 ? 13.276 -7.604 -10.447 1.00 89.19 85 ASP A CA 1
ATOM 693 C C . ASP A 1 85 ? 12.821 -6.247 -11.007 1.00 89.19 85 ASP A C 1
ATOM 695 O O . ASP A 1 85 ? 13.527 -5.600 -11.779 1.00 89.19 85 ASP A O 1
ATOM 699 N N . GLY A 1 86 ? 11.608 -5.803 -10.664 1.00 90.38 86 GLY A N 1
ATOM 700 C CA . GLY A 1 86 ? 11.046 -4.562 -11.199 1.00 90.38 86 GLY A CA 1
ATOM 701 C C . GLY A 1 86 ? 10.775 -3.494 -10.146 1.00 90.38 86 GLY A C 1
ATOM 702 O O . GLY A 1 86 ? 10.811 -3.739 -8.939 1.00 90.38 86 GLY A O 1
ATOM 703 N N . PRO A 1 87 ? 10.473 -2.264 -10.594 1.00 93.19 87 PRO A N 1
ATOM 704 C CA . PRO A 1 87 ? 10.247 -1.149 -9.691 1.00 93.19 87 PRO A CA 1
ATOM 705 C C . PRO A 1 87 ? 8.998 -1.390 -8.830 1.00 93.19 87 PRO A C 1
ATOM 707 O O . PRO A 1 87 ? 7.913 -1.585 -9.386 1.00 93.19 87 PRO A O 1
ATOM 710 N N . PRO A 1 88 ? 9.101 -1.337 -7.490 1.00 95.31 88 PRO A N 1
ATOM 711 C CA . PRO A 1 88 ? 7.951 -1.547 -6.627 1.00 95.31 88 PRO A CA 1
ATOM 712 C C . PRO A 1 88 ? 7.085 -0.288 -6.536 1.00 95.31 88 PRO A C 1
ATOM 714 O O . PRO A 1 88 ? 7.565 0.840 -6.684 1.00 95.31 88 PRO A O 1
ATOM 717 N N . ILE A 1 89 ? 5.817 -0.480 -6.189 1.00 95.81 89 ILE A N 1
ATOM 718 C CA . ILE A 1 89 ? 4.941 0.563 -5.652 1.00 95.81 89 ILE A CA 1
ATOM 719 C C . ILE A 1 89 ? 4.903 0.456 -4.130 1.00 95.81 89 ILE A C 1
ATOM 721 O O . ILE A 1 89 ? 5.123 -0.618 -3.565 1.00 95.81 89 ILE A O 1
ATOM 725 N N . ARG A 1 90 ? 4.563 1.557 -3.458 1.00 96.44 90 ARG A N 1
ATOM 726 C CA . ARG A 1 90 ? 4.258 1.553 -2.023 1.00 96.44 90 ARG A CA 1
ATOM 727 C C . ARG A 1 90 ? 2.761 1.680 -1.826 1.00 96.44 90 ARG A C 1
ATOM 729 O O . ARG A 1 90 ? 2.161 2.572 -2.415 1.00 96.44 90 ARG A O 1
ATOM 736 N N . VAL A 1 91 ? 2.205 0.866 -0.940 1.00 96.94 91 VAL A N 1
ATOM 737 C CA . VAL A 1 91 ? 0.831 0.976 -0.445 1.00 96.94 91 VAL A CA 1
ATOM 738 C C . VAL A 1 91 ? 0.891 1.218 1.054 1.00 96.94 91 VAL A C 1
ATOM 740 O O . VAL A 1 91 ? 1.437 0.405 1.792 1.00 96.94 91 VAL A O 1
ATOM 743 N N . GLN A 1 92 ? 0.373 2.355 1.494 1.00 96.81 92 GLN A N 1
ATOM 744 C CA . GLN A 1 92 ? 0.119 2.663 2.892 1.00 96.81 92 GLN A CA 1
ATOM 745 C C . GLN A 1 92 ? -1.378 2.526 3.144 1.00 96.81 92 GLN A C 1
ATOM 747 O O . GLN A 1 92 ? -2.171 3.062 2.375 1.00 96.81 92 GLN A O 1
ATOM 752 N N . GLU A 1 93 ? -1.747 1.875 4.237 1.00 97.00 93 GLU A N 1
ATOM 753 C CA . GLU A 1 93 ? -3.118 1.819 4.740 1.00 97.00 93 GLU A CA 1
ATOM 754 C C . GLU A 1 93 ? -3.104 2.231 6.206 1.00 97.00 93 GLU A C 1
ATOM 756 O O . GLU A 1 93 ? -2.447 1.584 7.021 1.00 97.00 93 GLU A O 1
ATOM 761 N N . THR A 1 94 ? -3.799 3.319 6.512 1.00 97.62 94 THR A N 1
ATOM 762 C CA . THR A 1 94 ? -3.990 3.860 7.855 1.00 97.62 94 THR A CA 1
ATOM 763 C C . THR A 1 94 ? -5.402 3.524 8.315 1.00 97.62 94 THR A C 1
ATOM 765 O O . THR A 1 94 ? -6.376 3.858 7.640 1.00 97.62 94 THR A O 1
ATOM 768 N N . TYR A 1 95 ? -5.504 2.829 9.440 1.00 97.25 95 TYR A N 1
ATOM 769 C CA . TYR A 1 95 ? -6.760 2.368 10.016 1.00 97.25 95 TYR A CA 1
ATOM 770 C C . TYR A 1 95 ? -7.354 3.463 10.896 1.00 97.25 95 TYR A C 1
ATOM 772 O O . TYR A 1 95 ? -6.675 3.999 11.765 1.00 97.25 95 TYR A O 1
ATOM 780 N N . LEU A 1 96 ? -8.606 3.825 10.633 1.00 97.19 96 LEU A N 1
ATOM 781 C CA . LEU A 1 96 ? -9.276 4.945 11.287 1.00 97.19 96 LEU A CA 1
ATOM 782 C C . LEU A 1 96 ? -10.087 4.486 12.510 1.00 97.19 96 LEU A C 1
ATOM 784 O O . LEU A 1 96 ? -10.438 3.303 12.599 1.00 97.19 96 LEU A O 1
ATOM 788 N N . PRO A 1 97 ? -10.485 5.419 13.402 1.00 96.31 97 PRO A N 1
ATOM 789 C CA . PRO A 1 97 ? -11.193 5.092 14.641 1.00 96.31 97 PRO A CA 1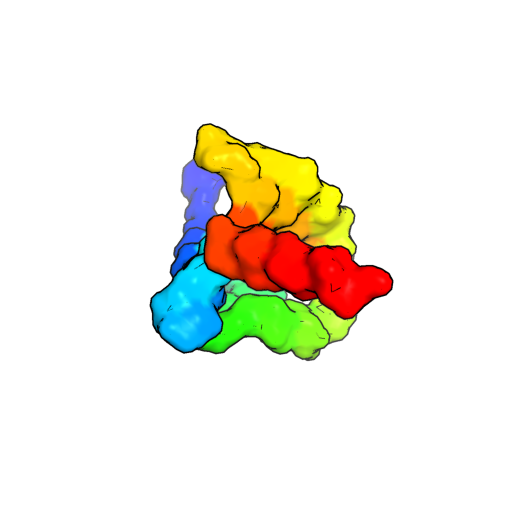
ATOM 790 C C . PRO A 1 97 ? -12.450 4.233 14.460 1.00 96.31 97 PRO A C 1
ATOM 792 O O . PRO A 1 97 ? -12.746 3.400 15.309 1.00 96.31 97 PRO A O 1
ATOM 795 N N . ALA A 1 98 ? -13.176 4.376 13.345 1.00 96.25 98 ALA A N 1
ATOM 796 C CA . ALA A 1 98 ? -14.367 3.571 13.073 1.00 96.25 98 ALA A CA 1
ATOM 797 C C . ALA A 1 98 ? -14.066 2.061 13.020 1.00 96.25 98 ALA A C 1
ATOM 799 O O . ALA A 1 98 ? -14.817 1.261 13.579 1.00 96.25 98 ALA A O 1
ATOM 800 N N . LEU A 1 99 ? -12.947 1.667 12.398 1.00 95.44 99 LEU A N 1
ATOM 801 C CA . LEU A 1 99 ? -12.521 0.268 12.370 1.00 95.44 99 LEU A CA 1
ATOM 802 C C . LEU A 1 99 ? -12.038 -0.189 13.751 1.00 95.44 99 LEU A C 1
ATOM 804 O O . LEU A 1 99 ? -12.374 -1.289 14.181 1.00 95.44 99 LEU A O 1
ATOM 808 N N . GLU A 1 100 ? -11.265 0.640 14.453 1.00 88.62 100 GLU A N 1
ATOM 809 C CA . GLU A 1 100 ? -10.755 0.316 15.792 1.00 88.62 100 GLU A CA 1
ATOM 810 C C . GLU A 1 100 ? -11.897 0.100 16.793 1.00 88.62 100 GLU A C 1
ATOM 812 O O . GLU A 1 100 ? -11.889 -0.873 17.552 1.00 88.62 100 GLU A O 1
ATOM 817 N N . HIS A 1 101 ? -12.919 0.954 16.738 1.00 92.38 101 HIS A N 1
ATOM 818 C CA . HIS A 1 101 ? -14.119 0.846 17.558 1.00 92.38 101 HIS A CA 1
ATOM 819 C C . HIS A 1 101 ? -14.902 -0.431 17.233 1.00 92.38 101 HIS A C 1
ATOM 821 O O . HIS A 1 101 ? -15.249 -1.191 18.137 1.00 92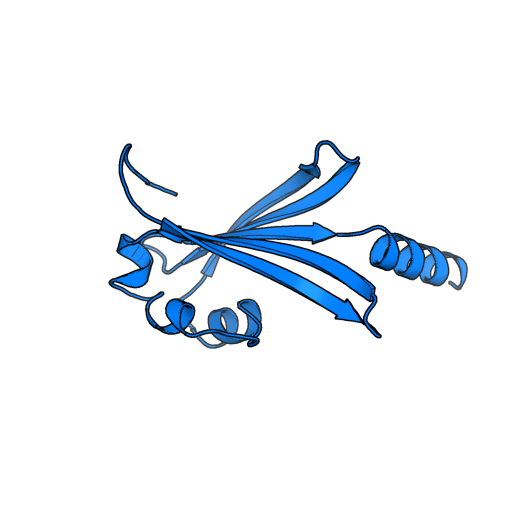.38 101 HIS A O 1
ATOM 827 N N . PHE A 1 102 ? -15.101 -0.725 15.943 1.00 93.75 102 PHE A N 1
ATOM 828 C CA . PHE A 1 102 ? -15.753 -1.957 15.499 1.00 93.75 102 PHE A CA 1
ATOM 829 C C . PHE A 1 102 ? -15.018 -3.218 15.980 1.00 93.75 102 PHE A C 1
ATOM 831 O O . PHE A 1 102 ? -15.645 -4.147 16.485 1.00 93.75 102 PHE A O 1
ATOM 838 N N . LEU A 1 103 ? -13.688 -3.263 15.854 1.00 91.44 103 LEU A N 1
ATOM 839 C CA . LEU A 1 103 ? -12.891 -4.409 16.304 1.00 91.44 103 LEU A CA 1
ATOM 840 C C . LEU A 1 103 ? -12.909 -4.564 17.829 1.00 91.44 103 LEU A C 1
ATOM 842 O O . LEU A 1 103 ? -12.966 -5.690 18.323 1.00 91.44 103 LEU A O 1
ATOM 846 N N . SER A 1 104 ? -12.889 -3.452 18.567 1.00 89.81 104 SER A N 1
ATOM 847 C CA . SER A 1 104 ? -12.964 -3.452 20.032 1.00 89.81 104 SER A CA 1
ATOM 848 C C . SER A 1 104 ? -14.300 -4.005 20.520 1.00 89.81 104 SER A C 1
ATOM 850 O O . SER A 1 104 ? -14.311 -4.907 21.352 1.00 89.81 104 SER A O 1
ATOM 852 N N . ALA A 1 105 ? -15.410 -3.560 19.925 1.00 88.62 105 ALA A N 1
ATOM 853 C CA . ALA A 1 105 ? -16.747 -4.043 20.262 1.00 88.62 105 ALA A CA 1
ATOM 854 C C . ALA A 1 105 ? -16.911 -5.559 20.045 1.00 88.62 105 ALA A C 1
ATOM 856 O O . ALA A 1 105 ? -17.606 -6.219 20.809 1.00 88.62 105 ALA A O 1
ATOM 857 N N . ARG A 1 106 ? -16.242 -6.138 19.035 1.00 82.00 106 ARG A N 1
ATOM 858 C CA . ARG A 1 106 ? -16.306 -7.587 18.759 1.00 82.00 106 ARG A CA 1
ATOM 859 C C . ARG A 1 106 ? -15.410 -8.436 19.657 1.00 82.00 106 ARG A C 1
ATOM 861 O O . ARG A 1 106 ? -15.666 -9.627 19.786 1.00 82.00 106 ARG A O 1
ATOM 868 N N . ARG A 1 107 ? -14.366 -7.858 20.259 1.00 73.19 107 ARG A N 1
ATOM 869 C CA . ARG A 1 107 ? -13.481 -8.571 21.198 1.00 73.19 107 ARG A CA 1
ATOM 870 C C . ARG A 1 107 ? -14.120 -8.797 22.563 1.00 73.19 107 ARG A C 1
ATOM 872 O O . ARG A 1 107 ? -13.741 -9.741 23.234 1.00 73.19 107 ARG A O 1
ATOM 879 N N . THR A 1 108 ? -15.071 -7.959 22.961 1.00 60.66 108 THR A N 1
ATOM 880 C CA . THR A 1 108 ? -15.772 -8.070 24.250 1.00 60.66 108 THR A CA 1
ATOM 881 C C . THR A 1 108 ? -16.921 -9.090 24.220 1.00 60.66 108 THR A C 1
ATOM 883 O O . THR A 1 108 ? -17.545 -9.341 25.242 1.00 60.66 108 THR A O 1
ATOM 886 N N . SER A 1 109 ? -17.227 -9.673 23.055 1.00 55.22 109 SER A N 1
ATOM 887 C CA . SER A 1 109 ? -18.319 -10.643 22.862 1.00 55.22 109 SER A CA 1
ATOM 888 C C . SER A 1 109 ? -17.843 -12.093 22.680 1.00 55.22 109 SER A C 1
ATOM 890 O O . SER A 1 109 ? -18.619 -12.921 22.204 1.00 55.22 109 SER A O 1
ATOM 892 N N . ALA A 1 110 ? -16.587 -12.391 23.020 1.00 46.12 110 ALA A N 1
ATOM 893 C CA . ALA A 1 110 ? -16.000 -13.732 23.061 1.00 46.12 110 ALA A CA 1
ATOM 894 C C . ALA A 1 110 ? -15.430 -13.986 24.459 1.00 46.12 110 ALA A C 1
ATOM 896 O O . ALA A 1 110 ? -15.525 -15.145 24.915 1.00 46.12 110 ALA A O 1
#